Protein AF-A0A1G0NWY4-F1 (afdb_monomer)

Secondary structure (DSSP, 8-state):
--------HHHHHHHHHHHHHHHHHHHHHHHHHTT----HHHHHHHHHHHHHHHTS-----HHHHHHHHHHHHHHHHHHHS---TTTHHHHHHHHHHHHHHHHIIIIIHHHHH-

Sequence (114 aa):
MGDKVKVDFTTIAVLAFLPLLVRTLLYLAALKIRSIRITLLNCIVVAGAPYLVGFVPL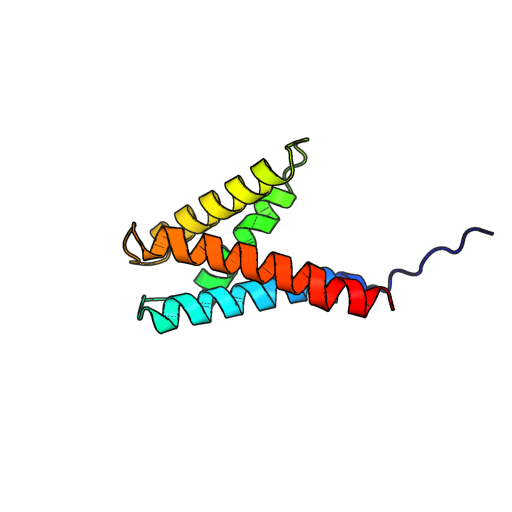PLPMVVKFAAGIFLAMFLLTRYTEAELFPDVVVIPIIVEFASALFLELILIPLLTT

Structure (mmCIF, N/CA/C/O backbone):
data_AF-A0A1G0NWY4-F1
#
_entry.id   AF-A0A1G0NWY4-F1
#
loop_
_atom_site.group_PDB
_atom_site.id
_atom_site.type_symbol
_atom_site.label_atom_id
_atom_site.label_alt_id
_atom_site.label_comp_id
_atom_site.label_asym_id
_atom_site.label_entity_id
_atom_site.label_seq_id
_atom_site.pdbx_PDB_ins_code
_atom_site.Cartn_x
_atom_site.Cartn_y
_atom_site.Cartn_z
_atom_site.occupancy
_atom_site.B_iso_or_equiv
_atom_site.auth_seq_id
_atom_site.auth_comp_id
_atom_site.auth_asym_id
_atom_site.auth_atom_id
_atom_site.pdbx_PDB_model_num
ATOM 1 N N . MET A 1 1 ? 24.503 -10.945 -31.894 1.00 41.34 1 MET A N 1
ATOM 2 C CA . MET A 1 1 ? 24.246 -11.914 -30.809 1.00 41.34 1 MET A CA 1
ATOM 3 C C . MET A 1 1 ? 23.396 -11.205 -29.778 1.00 41.34 1 MET A C 1
ATOM 5 O O . MET A 1 1 ? 23.915 -10.383 -29.043 1.00 41.34 1 MET A O 1
ATOM 9 N N . GLY A 1 2 ? 22.077 -11.387 -29.853 1.00 44.41 2 GLY A N 1
ATOM 10 C CA . GLY A 1 2 ? 21.155 -10.816 -28.878 1.00 44.41 2 GLY A CA 1
ATOM 11 C C . GLY A 1 2 ? 21.053 -11.778 -27.711 1.00 44.41 2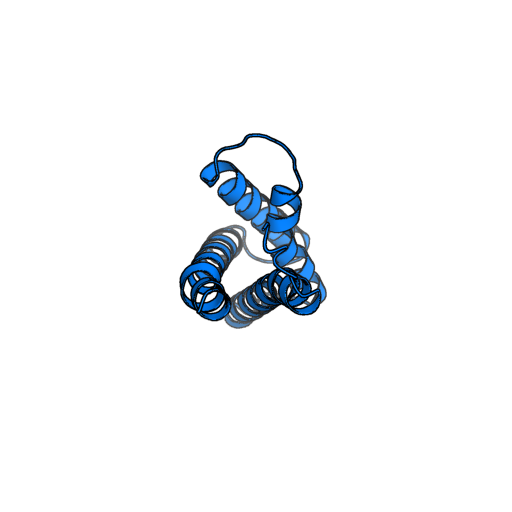 GLY A C 1
ATOM 12 O O . GLY A 1 2 ? 20.430 -12.831 -27.863 1.00 44.41 2 GLY A O 1
ATOM 13 N N . ASP A 1 3 ? 21.689 -11.438 -26.593 1.00 41.19 3 ASP A N 1
ATOM 14 C CA . ASP A 1 3 ? 21.417 -12.089 -25.319 1.00 41.19 3 ASP A CA 1
ATOM 15 C C . ASP A 1 3 ? 19.937 -11.877 -25.013 1.00 41.19 3 ASP A C 1
ATOM 17 O O . ASP A 1 3 ? 19.489 -10.802 -24.611 1.00 41.19 3 ASP A O 1
ATOM 21 N N . LYS A 1 4 ? 19.137 -12.910 -25.281 1.00 47.03 4 LYS A N 1
ATOM 22 C CA . LYS A 1 4 ? 17.798 -13.010 -24.726 1.00 47.03 4 LYS A CA 1
ATOM 23 C C . LYS A 1 4 ? 18.015 -13.183 -23.235 1.00 47.03 4 LYS A C 1
ATOM 25 O O . LYS A 1 4 ? 18.284 -14.297 -22.795 1.00 47.03 4 LYS A O 1
ATOM 30 N N . VAL A 1 5 ? 17.938 -12.078 -22.494 1.00 53.56 5 VAL A N 1
ATOM 31 C CA . VAL A 1 5 ? 17.793 -12.082 -21.039 1.00 53.56 5 VAL A CA 1
ATOM 32 C C . VAL A 1 5 ? 16.722 -13.124 -20.734 1.00 53.56 5 VAL A C 1
ATOM 34 O O . VAL A 1 5 ? 15.543 -12.922 -21.033 1.00 53.56 5 VAL A O 1
ATOM 37 N N . LYS A 1 6 ? 17.141 -14.295 -20.244 1.00 50.47 6 LYS A N 1
ATOM 38 C CA . LYS A 1 6 ? 16.230 -15.274 -19.665 1.00 50.47 6 LYS A CA 1
ATOM 39 C C . LYS A 1 6 ? 15.746 -14.609 -18.393 1.00 50.47 6 LYS A C 1
ATOM 41 O O . LYS A 1 6 ? 16.392 -14.700 -17.359 1.00 50.47 6 LYS A O 1
ATOM 46 N N . VAL A 1 7 ? 14.673 -13.834 -18.505 1.00 54.41 7 VAL A N 1
ATOM 47 C CA . VAL A 1 7 ? 13.975 -13.337 -17.331 1.00 54.41 7 VAL A CA 1
ATOM 48 C C . VAL A 1 7 ? 13.373 -14.583 -16.703 1.00 54.41 7 VAL A C 1
ATOM 50 O O . VAL A 1 7 ? 12.355 -15.092 -17.175 1.00 54.41 7 VAL A O 1
ATOM 53 N N . ASP A 1 8 ? 14.084 -15.148 -15.731 1.00 65.69 8 ASP A N 1
ATOM 54 C CA . ASP A 1 8 ? 13.621 -16.324 -15.021 1.00 65.69 8 ASP A CA 1
ATOM 55 C C . ASP A 1 8 ? 12.238 -16.018 -14.446 1.00 65.69 8 ASP A C 1
ATOM 57 O O . ASP A 1 8 ? 11.985 -14.959 -13.864 1.00 65.69 8 ASP A O 1
ATOM 61 N N . PHE A 1 9 ? 11.307 -16.943 -14.658 1.00 62.03 9 PHE A N 1
ATOM 62 C CA . PHE A 1 9 ? 9.913 -16.789 -14.242 1.00 62.03 9 PHE A CA 1
ATOM 63 C C . PHE A 1 9 ? 9.802 -16.526 -12.729 1.00 62.03 9 PHE A C 1
ATOM 65 O O . PHE A 1 9 ? 8.905 -15.822 -12.266 1.00 62.03 9 PHE A O 1
ATOM 72 N N . THR A 1 10 ? 10.767 -17.039 -11.963 1.00 66.88 10 THR A N 1
ATOM 73 C CA . THR A 1 10 ? 10.954 -16.777 -10.534 1.00 66.88 10 THR A CA 1
ATOM 74 C C . THR A 1 10 ? 11.225 -15.303 -10.245 1.00 66.88 10 THR A C 1
ATOM 76 O O . THR A 1 10 ? 10.611 -14.753 -9.338 1.00 66.88 10 THR A O 1
ATOM 79 N N . THR A 1 11 ? 12.058 -14.627 -11.033 1.00 67.38 11 THR A N 1
ATOM 80 C CA . THR A 1 11 ? 12.373 -13.201 -10.869 1.00 67.38 11 THR A CA 1
ATOM 81 C C . THR A 1 11 ? 11.145 -12.325 -11.110 1.00 67.38 11 THR A C 1
ATOM 83 O O . THR A 1 11 ? 10.895 -11.394 -10.349 1.00 67.38 11 THR A O 1
ATOM 86 N N . ILE A 1 12 ? 10.322 -12.660 -12.109 1.00 67.12 12 ILE A N 1
ATOM 87 C CA . ILE A 1 12 ? 9.055 -11.958 -12.388 1.00 67.12 12 ILE A CA 1
ATOM 88 C C . ILE A 1 12 ? 8.061 -12.164 -11.243 1.00 67.12 12 ILE A C 1
ATOM 90 O O . ILE A 1 12 ? 7.433 -11.211 -10.784 1.00 67.12 12 ILE A O 1
ATOM 94 N N . ALA A 1 13 ? 7.935 -13.401 -10.756 1.00 66.81 13 ALA A N 1
ATOM 95 C CA . ALA A 1 13 ? 7.064 -13.711 -9.631 1.00 66.81 13 ALA A CA 1
ATOM 96 C C . ALA A 1 13 ? 7.503 -12.961 -8.363 1.00 66.81 13 ALA A C 1
ATOM 98 O O . ALA A 1 13 ? 6.668 -12.363 -7.692 1.00 66.81 13 ALA A O 1
ATOM 99 N N . VAL A 1 14 ? 8.803 -12.912 -8.066 1.00 71.00 14 VAL A N 1
ATOM 100 C CA . VAL A 1 14 ? 9.340 -12.153 -6.926 1.00 71.00 14 VAL A CA 1
ATOM 101 C C . VAL A 1 14 ? 9.074 -10.656 -7.095 1.00 71.00 14 VAL A C 1
ATOM 103 O O . VAL A 1 14 ? 8.555 -10.029 -6.175 1.00 71.00 14 VAL A O 1
ATOM 106 N N . LEU A 1 15 ? 9.332 -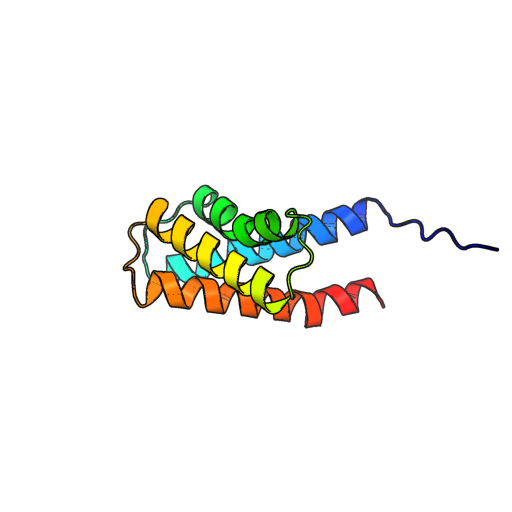10.097 -8.278 1.00 68.06 15 LEU A N 1
ATOM 107 C CA . LEU A 1 15 ? 9.082 -8.687 -8.588 1.00 68.06 15 LEU A CA 1
ATOM 108 C C . LEU A 1 15 ? 7.604 -8.287 -8.511 1.00 68.06 15 LEU A C 1
ATOM 110 O O . LEU A 1 15 ? 7.313 -7.125 -8.249 1.00 68.06 15 LEU A O 1
ATOM 114 N N . ALA A 1 16 ? 6.672 -9.218 -8.719 1.00 69.38 16 ALA A N 1
ATOM 115 C CA . ALA A 1 16 ? 5.238 -8.949 -8.622 1.00 69.38 16 ALA A CA 1
ATOM 116 C C . ALA A 1 16 ? 4.675 -9.200 -7.210 1.00 69.38 16 ALA A C 1
ATOM 118 O O . ALA A 1 16 ? 3.905 -8.392 -6.690 1.00 69.38 16 ALA A O 1
ATOM 119 N N . PHE A 1 17 ? 5.052 -10.311 -6.569 1.00 76.81 17 PHE A N 1
ATOM 120 C CA . PHE A 1 17 ? 4.481 -10.730 -5.284 1.00 76.81 17 PHE A CA 1
ATOM 121 C C . PHE A 1 17 ? 5.120 -10.039 -4.084 1.00 76.81 17 PHE A C 1
ATOM 123 O O . PHE A 1 17 ? 4.421 -9.708 -3.125 1.00 76.81 17 PHE A O 1
ATOM 130 N N . LEU A 1 18 ? 6.433 -9.815 -4.113 1.00 80.56 18 LEU A N 1
ATOM 131 C CA . LEU A 1 18 ? 7.159 -9.243 -2.983 1.00 80.56 18 LEU A CA 1
ATOM 132 C C . LEU A 1 18 ? 6.711 -7.809 -2.653 1.00 80.56 18 LEU A C 1
ATOM 134 O O . LEU A 1 18 ? 6.392 -7.560 -1.489 1.00 80.56 18 LEU A O 1
ATOM 138 N N . PRO A 1 19 ? 6.584 -6.874 -3.616 1.00 81.69 19 PRO A N 1
ATOM 139 C CA . PRO A 1 19 ? 6.057 -5.545 -3.310 1.00 81.69 19 PRO A CA 1
ATOM 140 C C . PRO A 1 19 ? 4.619 -5.557 -2.779 1.00 81.69 19 PRO A C 1
ATOM 142 O O . PRO A 1 19 ? 4.287 -4.776 -1.884 1.00 81.69 19 PRO A O 1
ATOM 145 N N . LEU A 1 20 ? 3.758 -6.450 -3.279 1.00 85.12 20 LEU A N 1
ATOM 146 C CA . LEU A 1 20 ? 2.396 -6.606 -2.760 1.00 85.12 20 LEU A CA 1
ATOM 147 C C . LEU A 1 20 ? 2.404 -7.112 -1.310 1.00 85.12 20 LEU A C 1
ATOM 149 O O . LEU A 1 20 ? 1.668 -6.592 -0.467 1.00 85.12 20 LEU A O 1
ATOM 153 N N . LEU A 1 21 ? 3.261 -8.089 -1.007 1.00 85.75 21 LEU A N 1
ATOM 154 C CA . LEU A 1 21 ? 3.435 -8.627 0.339 1.00 85.75 21 LEU A CA 1
ATOM 155 C C . LEU A 1 21 ? 3.923 -7.545 1.310 1.00 85.75 21 LEU A C 1
ATOM 157 O O . LEU A 1 21 ? 3.317 -7.354 2.364 1.00 85.75 21 LEU A O 1
ATOM 161 N N . VAL A 1 22 ? 4.967 -6.797 0.939 1.00 86.69 22 VAL A N 1
ATOM 162 C CA . VAL A 1 22 ? 5.523 -5.706 1.758 1.00 86.69 22 VAL A CA 1
ATOM 163 C C . VAL A 1 22 ? 4.451 -4.660 2.060 1.00 86.69 22 VAL A C 1
ATOM 165 O O . VAL A 1 22 ? 4.248 -4.310 3.222 1.00 86.69 22 VAL A O 1
ATOM 168 N N . ARG A 1 23 ? 3.697 -4.214 1.048 1.00 88.25 23 ARG A N 1
ATOM 169 C CA . ARG A 1 23 ? 2.584 -3.270 1.246 1.00 88.25 23 ARG A CA 1
ATOM 170 C C . ARG A 1 23 ? 1.509 -3.812 2.174 1.00 88.25 23 ARG A C 1
ATOM 172 O O . ARG A 1 23 ? 1.073 -3.105 3.077 1.00 88.25 23 ARG A O 1
ATOM 179 N N . THR A 1 24 ? 1.108 -5.065 1.982 1.00 89.25 24 THR A N 1
ATOM 180 C CA . THR A 1 24 ? 0.095 -5.718 2.823 1.00 89.25 24 THR A CA 1
ATOM 181 C C . THR A 1 24 ? 0.524 -5.723 4.291 1.00 89.25 24 THR A C 1
ATOM 183 O O . THR A 1 24 ? -0.274 -5.392 5.169 1.00 89.25 24 THR A O 1
ATOM 186 N N . LEU A 1 25 ? 1.792 -6.047 4.560 1.00 89.75 25 LEU A N 1
ATOM 187 C CA . LEU A 1 25 ? 2.358 -6.042 5.909 1.00 89.75 25 LEU A CA 1
ATOM 188 C C . LEU A 1 25 ? 2.438 -4.630 6.501 1.00 89.75 25 LEU A C 1
ATOM 190 O O . LEU A 1 25 ? 2.109 -4.453 7.672 1.00 89.75 25 LEU A O 1
ATOM 194 N N . LEU A 1 26 ? 2.815 -3.627 5.704 1.00 89.81 26 LEU A N 1
ATOM 195 C CA . LEU A 1 26 ? 2.856 -2.228 6.138 1.00 89.81 26 LEU A CA 1
ATOM 196 C C . LEU A 1 26 ? 1.460 -1.699 6.500 1.00 89.81 26 LEU A C 1
ATOM 198 O O . LEU A 1 26 ? 1.306 -1.096 7.562 1.00 89.81 26 LEU A O 1
ATOM 202 N N . TYR A 1 27 ? 0.433 -1.978 5.688 1.00 89.25 27 TYR A N 1
ATOM 203 C CA . TYR A 1 27 ? -0.955 -1.629 6.019 1.00 89.25 27 TYR A CA 1
ATOM 204 C C . TYR A 1 27 ? -1.431 -2.345 7.283 1.00 89.25 27 TYR A C 1
ATOM 206 O O . TYR A 1 27 ? -2.012 -1.715 8.167 1.00 89.25 27 TYR A O 1
ATOM 214 N N . LEU A 1 28 ? -1.145 -3.645 7.406 1.00 89.06 28 LEU A N 1
ATOM 215 C CA . LEU A 1 28 ? -1.499 -4.419 8.595 1.00 89.06 28 LEU A CA 1
ATOM 216 C C . LEU A 1 28 ? -0.855 -3.826 9.855 1.00 89.06 28 LEU A C 1
ATOM 218 O O . LEU A 1 28 ? -1.536 -3.650 10.863 1.00 89.06 28 LEU A O 1
ATOM 222 N N . ALA A 1 29 ? 0.436 -3.497 9.797 1.00 88.38 29 ALA A N 1
ATOM 223 C CA . ALA A 1 29 ? 1.163 -2.901 10.910 1.00 88.38 29 ALA A CA 1
ATOM 224 C C . ALA A 1 29 ? 0.602 -1.519 11.272 1.00 88.38 29 ALA A C 1
ATOM 226 O O . ALA A 1 29 ? 0.272 -1.287 12.435 1.00 88.38 29 ALA A O 1
ATOM 227 N N . ALA A 1 30 ? 0.426 -0.631 10.290 1.00 87.25 30 ALA A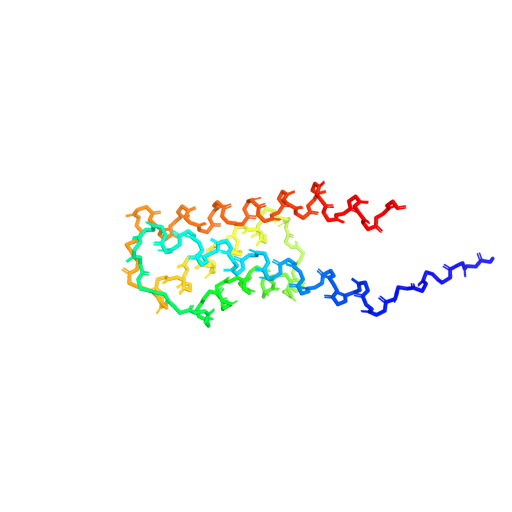 N 1
ATOM 228 C CA . ALA A 1 30 ? -0.066 0.728 10.511 1.00 87.25 30 ALA A CA 1
ATOM 229 C C . ALA A 1 30 ? -1.473 0.746 11.133 1.00 87.25 30 ALA A C 1
ATOM 231 O O . ALA A 1 30 ? -1.706 1.435 12.127 1.00 87.25 30 ALA A O 1
ATOM 232 N N . LEU A 1 31 ? -2.396 -0.063 10.607 1.00 87.06 31 LEU A N 1
ATOM 233 C CA . LEU A 1 31 ? -3.775 -0.136 11.101 1.00 87.06 31 LEU A CA 1
ATOM 234 C C . LEU A 1 31 ? -3.859 -0.802 12.479 1.00 87.06 31 LEU A C 1
ATOM 236 O O . LEU A 1 31 ? -4.644 -0.373 13.326 1.00 87.06 31 LEU A O 1
ATOM 240 N N . LYS A 1 32 ? -3.017 -1.811 12.738 1.00 86.00 32 LYS A N 1
ATOM 241 C CA . LYS A 1 32 ? -2.961 -2.491 14.038 1.00 86.00 32 LYS A CA 1
ATOM 242 C C . LYS A 1 32 ? -2.372 -1.599 15.133 1.00 86.00 32 LYS A C 1
ATOM 244 O O . LYS A 1 32 ? -2.881 -1.622 16.248 1.00 86.00 32 LYS A O 1
ATOM 249 N N . ILE A 1 33 ? -1.364 -0.776 14.822 1.00 87.00 33 ILE A N 1
ATOM 250 C CA . ILE A 1 33 ? -0.811 0.229 15.753 1.00 87.00 33 ILE A CA 1
ATOM 251 C C . ILE A 1 33 ? -1.888 1.241 16.166 1.00 87.00 33 ILE A C 1
ATOM 253 O O . ILE A 1 33 ? -1.938 1.664 17.319 1.00 87.00 33 ILE A O 1
ATOM 257 N N . ARG A 1 34 ? -2.783 1.597 15.242 1.00 82.19 34 ARG A N 1
ATOM 258 C CA . ARG A 1 34 ? -3.894 2.528 15.482 1.00 82.19 34 ARG A CA 1
ATOM 259 C C . ARG A 1 34 ? -5.149 1.858 16.060 1.00 82.19 34 ARG A C 1
ATOM 261 O O . ARG A 1 34 ? -6.158 2.525 16.236 1.00 82.19 34 ARG A O 1
ATOM 268 N N . SER A 1 35 ? -5.089 0.565 16.398 1.00 83.19 35 SER A N 1
ATOM 269 C CA . SER A 1 35 ? -6.218 -0.229 16.922 1.00 83.19 35 SER A CA 1
ATOM 270 C C . SER A 1 35 ? -7.477 -0.220 16.035 1.00 83.19 35 SER A C 1
ATOM 272 O O . SER A 1 35 ? -8.590 -0.412 16.525 1.00 83.19 35 SER A O 1
ATOM 274 N N . ILE A 1 36 ? -7.318 -0.029 14.723 1.00 81.50 36 ILE A N 1
ATOM 275 C CA . ILE A 1 36 ? -8.427 -0.027 13.760 1.00 81.50 36 ILE A CA 1
ATOM 276 C C . ILE A 1 36 ? -8.841 -1.474 13.473 1.00 81.50 36 ILE A C 1
ATOM 278 O O . ILE A 1 36 ? -7.989 -2.349 13.316 1.00 81.50 36 ILE A O 1
ATOM 282 N N . ARG A 1 37 ? -10.149 -1.751 13.377 1.00 77.75 37 ARG A N 1
ATOM 283 C CA . ARG A 1 37 ? -10.647 -3.078 12.979 1.00 77.75 37 ARG A CA 1
ATOM 284 C C . ARG A 1 37 ? -10.236 -3.386 11.540 1.00 77.75 37 ARG A C 1
ATOM 286 O O . ARG A 1 37 ? -10.665 -2.717 10.604 1.00 77.75 37 ARG A O 1
ATOM 293 N N . ILE A 1 38 ? -9.420 -4.423 11.376 1.00 79.25 38 ILE A N 1
ATOM 294 C CA . ILE A 1 38 ? -8.824 -4.806 10.096 1.00 79.25 38 ILE A CA 1
ATOM 295 C C . ILE A 1 38 ? -8.721 -6.330 9.971 1.00 79.25 38 ILE A C 1
ATOM 297 O O . ILE A 1 38 ? -8.433 -7.032 10.939 1.00 79.25 38 ILE A O 1
ATOM 301 N N . THR A 1 39 ? -8.936 -6.840 8.758 1.00 87.25 39 THR A N 1
ATOM 302 C CA . THR A 1 39 ? -8.666 -8.233 8.379 1.00 87.25 39 THR A CA 1
ATOM 303 C C . THR A 1 39 ? -7.520 -8.289 7.370 1.00 87.25 39 THR A C 1
ATOM 305 O O . THR A 1 39 ? -7.276 -7.331 6.635 1.00 87.25 39 THR A O 1
ATOM 308 N N . LEU A 1 40 ? -6.825 -9.430 7.294 1.00 83.44 40 LEU A N 1
ATOM 309 C CA . LEU A 1 40 ? -5.753 -9.634 6.311 1.00 83.44 40 LEU A CA 1
ATOM 310 C C . LEU A 1 40 ? -6.256 -9.421 4.873 1.00 83.44 40 LEU A C 1
ATOM 312 O O . LEU A 1 40 ? -5.566 -8.815 4.059 1.00 83.44 40 LEU A O 1
ATOM 316 N N . LEU A 1 41 ? -7.481 -9.873 4.586 1.00 86.88 41 LEU A N 1
ATOM 317 C CA . LEU A 1 41 ? -8.113 -9.722 3.278 1.00 86.88 41 LEU A CA 1
ATOM 318 C C . LEU A 1 41 ? -8.276 -8.244 2.898 1.00 86.88 41 LEU A C 1
ATOM 320 O O . LEU A 1 41 ? -7.920 -7.858 1.788 1.00 86.88 41 LEU A O 1
ATOM 324 N N . ASN A 1 42 ? -8.742 -7.410 3.829 1.00 86.06 42 ASN A N 1
ATOM 325 C CA . ASN A 1 42 ? -8.903 -5.976 3.592 1.00 86.06 42 ASN A CA 1
ATOM 326 C C . ASN A 1 42 ? -7.546 -5.308 3.315 1.00 86.06 42 ASN A C 1
ATOM 328 O O . ASN A 1 42 ? -7.449 -4.501 2.394 1.00 86.06 42 ASN A O 1
ATOM 332 N N . CYS A 1 43 ? -6.481 -5.686 4.036 1.00 87.00 43 CYS A N 1
ATOM 333 C CA . CYS A 1 43 ? -5.130 -5.182 3.756 1.00 87.00 43 CYS A CA 1
ATOM 334 C C . CYS A 1 43 ? -4.658 -5.546 2.346 1.00 87.00 43 CYS A C 1
ATOM 336 O O . CYS A 1 43 ? -4.074 -4.699 1.677 1.00 87.00 43 CYS A O 1
ATOM 338 N N . ILE A 1 44 ? -4.910 -6.777 1.889 1.00 88.75 44 ILE A N 1
ATOM 339 C CA . ILE A 1 44 ? -4.534 -7.223 0.537 1.00 88.75 44 ILE A CA 1
ATOM 340 C C . ILE A 1 44 ? -5.274 -6.396 -0.520 1.00 88.75 44 ILE A C 1
ATOM 342 O O . ILE A 1 44 ? -4.662 -5.938 -1.484 1.00 88.75 44 ILE A O 1
ATOM 346 N N . VAL A 1 45 ? -6.576 -6.167 -0.327 1.00 88.88 45 VAL A N 1
ATOM 347 C CA . VAL A 1 45 ? -7.396 -5.359 -1.244 1.00 88.88 45 VAL A CA 1
ATOM 348 C C . VAL A 1 45 ? -6.875 -3.922 -1.323 1.00 88.88 45 VAL A C 1
ATOM 350 O O . VAL A 1 45 ? -6.689 -3.400 -2.421 1.00 88.88 45 VAL A O 1
ATOM 353 N N . VAL A 1 46 ? -6.581 -3.299 -0.179 1.00 89.06 46 VAL A N 1
ATOM 354 C CA . VAL A 1 46 ? -6.035 -1.933 -0.125 1.00 89.06 46 VAL A CA 1
ATOM 355 C C . VAL A 1 46 ? -4.632 -1.875 -0.748 1.00 89.06 46 VAL A C 1
ATOM 357 O O . VAL A 1 46 ? -4.368 -1.005 -1.574 1.00 89.06 46 VAL A O 1
ATOM 360 N N . ALA A 1 47 ? -3.754 -2.834 -0.441 1.00 88.00 47 ALA A N 1
ATOM 361 C CA . ALA A 1 47 ? -2.405 -2.925 -1.010 1.00 88.00 47 ALA A CA 1
ATOM 362 C C . ALA A 1 47 ? -2.397 -3.158 -2.533 1.00 88.00 47 ALA A C 1
ATOM 364 O O . ALA A 1 47 ? -1.428 -2.809 -3.212 1.00 88.00 47 ALA A O 1
ATOM 365 N N . GLY A 1 48 ? -3.471 -3.740 -3.074 1.00 85.50 48 GLY A N 1
ATOM 366 C CA . GLY A 1 48 ? -3.682 -3.944 -4.506 1.00 85.50 48 GLY A CA 1
ATOM 367 C C . GLY A 1 48 ? -4.067 -2.675 -5.278 1.00 85.50 48 GLY A C 1
ATOM 368 O O . GLY A 1 48 ? -3.904 -2.638 -6.499 1.00 85.50 48 GLY A O 1
ATOM 369 N N . ALA A 1 49 ? -4.533 -1.622 -4.600 1.00 86.62 49 ALA A N 1
ATOM 370 C CA . ALA A 1 49 ? -5.041 -0.403 -5.235 1.00 86.62 49 ALA A CA 1
ATOM 371 C C . ALA A 1 49 ? -4.072 0.239 -6.252 1.00 86.62 49 ALA A C 1
ATOM 373 O O . ALA A 1 49 ? -4.490 0.522 -7.377 1.00 86.62 49 ALA A O 1
ATOM 374 N N . PRO A 1 50 ? -2.772 0.414 -5.951 1.00 81.56 50 PRO A N 1
ATOM 375 C CA . PRO A 1 50 ? -1.850 1.061 -6.883 1.00 81.56 50 PRO A CA 1
ATOM 376 C C . PRO A 1 50 ? -1.553 0.194 -8.113 1.00 81.56 50 PRO A C 1
ATOM 378 O O . PRO A 1 50 ? -1.295 0.724 -9.191 1.00 81.56 50 PRO A O 1
ATOM 381 N N . TYR A 1 51 ? -1.627 -1.135 -7.981 1.00 81.62 51 TYR A N 1
ATOM 382 C CA . TYR A 1 51 ? -1.470 -2.046 -9.116 1.00 81.62 51 TYR A CA 1
ATOM 383 C C . TYR A 1 51 ? -2.638 -1.923 -10.083 1.00 81.62 51 TYR A C 1
ATOM 385 O O . TYR A 1 51 ? -2.416 -1.845 -11.288 1.00 81.62 51 TYR A O 1
ATOM 393 N N . LEU A 1 52 ? -3.868 -1.830 -9.565 1.00 82.44 52 LEU A N 1
ATOM 394 C CA . LEU A 1 52 ? -5.060 -1.596 -10.384 1.00 82.44 52 LEU A CA 1
ATOM 395 C C . LEU A 1 52 ? -4.934 -0.302 -11.194 1.00 82.44 52 LEU A C 1
ATOM 397 O O . LEU A 1 52 ? -5.236 -0.294 -12.384 1.00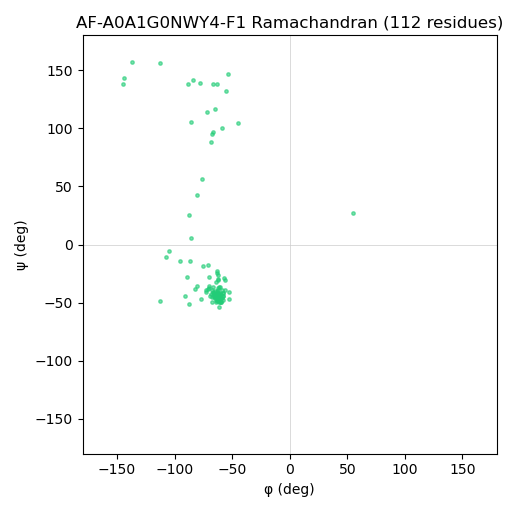 82.44 52 LEU A O 1
ATOM 401 N N . VAL A 1 53 ? -4.417 0.766 -10.581 1.00 83.06 53 VAL A N 1
ATOM 402 C CA . VAL A 1 53 ? -4.138 2.031 -11.280 1.00 83.06 53 VAL A CA 1
ATOM 403 C C . VAL A 1 53 ? -3.009 1.873 -12.306 1.00 83.06 53 VAL A C 1
ATOM 405 O O . VAL A 1 53 ? -3.073 2.451 -13.391 1.00 83.06 53 VAL A O 1
ATOM 408 N N . GLY A 1 54 ? -1.994 1.061 -12.004 1.00 73.94 54 GLY A N 1
ATOM 409 C CA . GLY A 1 54 ? -0.896 0.738 -12.916 1.00 73.94 54 GLY A CA 1
ATOM 410 C C . GLY A 1 54 ? -1.330 -0.021 -14.175 1.00 73.94 54 GLY A C 1
ATOM 411 O O . GLY A 1 54 ? -0.756 0.210 -15.239 1.00 73.94 54 GLY A O 1
ATOM 412 N N . PHE A 1 55 ? -2.366 -0.864 -14.083 1.00 77.81 55 PHE A N 1
ATOM 413 C CA . PHE A 1 55 ? -2.928 -1.591 -15.229 1.00 77.81 55 PHE A CA 1
ATOM 414 C C . PHE A 1 55 ? -3.686 -0.701 -16.209 1.00 77.81 55 PHE A C 1
ATOM 416 O O . PHE A 1 55 ? -3.907 -1.110 -17.347 1.00 77.81 55 PHE A O 1
ATOM 423 N N . VAL A 1 56 ? -4.081 0.506 -15.798 1.00 77.62 56 VAL A N 1
ATOM 424 C CA . VAL A 1 56 ? -4.770 1.442 -16.681 1.00 77.62 56 VAL A CA 1
ATOM 425 C C . VAL A 1 56 ? -3.760 1.983 -17.706 1.00 77.62 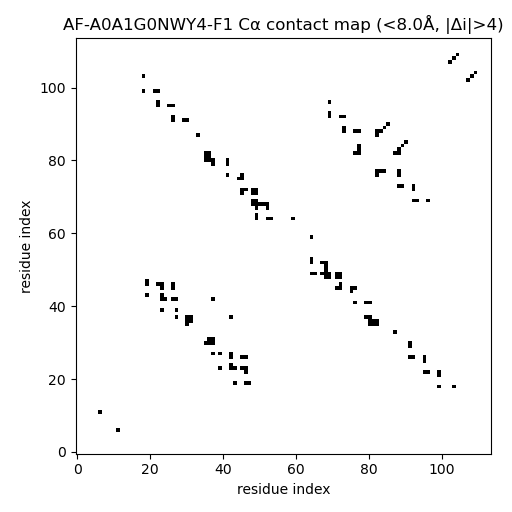56 VAL A C 1
ATOM 427 O O . VAL A 1 56 ? -2.834 2.718 -17.330 1.00 77.62 56 VAL A O 1
ATOM 430 N N . PRO A 1 57 ? -3.920 1.674 -19.010 1.00 73.50 57 PRO A N 1
ATOM 431 C CA . PRO A 1 57 ? -2.964 2.037 -20.055 1.00 73.50 57 PRO A CA 1
ATOM 432 C C . PRO A 1 57 ? -3.143 3.498 -20.495 1.00 73.50 57 PRO A C 1
ATOM 434 O O . PRO A 1 57 ? -3.127 3.818 -21.680 1.00 73.50 57 PRO A O 1
ATOM 437 N N . LEU A 1 58 ? -3.348 4.405 -19.540 1.00 77.94 58 LEU A N 1
ATOM 438 C CA . LEU A 1 58 ? -3.386 5.835 -19.804 1.00 77.94 58 LEU A CA 1
ATOM 439 C C . LEU A 1 58 ? -1.961 6.407 -19.706 1.00 77.94 58 LEU A C 1
ATOM 441 O O . LEU A 1 58 ? -1.227 6.057 -18.766 1.00 77.94 58 LEU A O 1
ATOM 445 N N . PRO A 1 59 ? -1.566 7.310 -20.625 1.00 77.94 59 PRO A N 1
ATOM 446 C CA . PRO A 1 59 ? -0.286 8.017 -20.590 1.00 77.94 59 PRO A CA 1
ATOM 447 C C . PRO A 1 59 ? -0.321 9.129 -19.530 1.00 77.94 59 PRO A C 1
ATOM 449 O O . PRO A 1 59 ? -0.149 10.310 -19.817 1.00 77.94 59 PRO A O 1
ATOM 452 N N . LEU A 1 60 ? -0.613 8.753 -18.286 1.00 81.12 60 LEU A N 1
ATOM 453 C CA . LEU A 1 60 ? -0.630 9.666 -17.152 1.00 81.12 60 LEU A CA 1
ATOM 454 C C . LEU A 1 60 ? 0.788 9.829 -16.590 1.00 81.12 60 LEU A C 1
ATOM 456 O O . LEU A 1 60 ? 1.506 8.827 -16.483 1.00 81.12 60 LEU A O 1
ATOM 460 N N . PRO A 1 61 ? 1.172 11.048 -16.164 1.00 84.62 61 PRO A N 1
ATOM 461 C CA . PRO A 1 61 ? 2.401 11.264 -15.415 1.00 84.62 61 PRO A CA 1
ATOM 462 C C . PRO A 1 61 ? 2.463 10.360 -14.179 1.00 84.62 61 PRO A C 1
ATOM 464 O O . PRO A 1 61 ? 1.441 10.097 -13.539 1.00 84.62 61 PRO A O 1
ATOM 467 N N . MET A 1 62 ? 3.669 9.934 -13.801 1.00 79.12 62 MET A N 1
ATOM 468 C CA . MET A 1 62 ? 3.898 9.047 -12.652 1.00 79.12 62 MET A CA 1
ATOM 469 C C . MET A 1 62 ? 3.261 9.583 -11.362 1.00 79.12 62 MET A C 1
ATOM 471 O O . MET A 1 62 ? 2.611 8.835 -10.638 1.00 79.12 62 MET A O 1
ATOM 475 N N . VAL A 1 63 ? 3.353 10.898 -11.137 1.00 80.94 63 VAL A N 1
ATOM 476 C CA . VAL A 1 63 ? 2.747 11.594 -9.989 1.00 80.94 63 VAL A CA 1
ATOM 477 C C . VAL A 1 63 ? 1.227 11.416 -9.950 1.00 80.94 63 VAL A C 1
ATOM 479 O O . VAL A 1 63 ? 0.656 11.203 -8.886 1.00 80.94 63 VAL A O 1
ATOM 482 N N . VAL A 1 64 ? 0.564 11.447 -11.108 1.00 85.69 64 VAL A N 1
ATOM 483 C CA . VAL A 1 64 ? -0.895 11.291 -11.200 1.00 85.69 64 VAL A CA 1
ATOM 484 C C . VAL A 1 64 ? -1.300 9.845 -10.928 1.00 85.69 64 VAL A C 1
ATOM 486 O O . VAL A 1 64 ? -2.266 9.615 -10.206 1.00 85.69 64 VAL A O 1
ATOM 489 N N . LYS A 1 65 ? -0.546 8.865 -11.445 1.00 81.94 65 LYS A N 1
ATOM 490 C CA . LYS A 1 65 ? -0.786 7.443 -11.139 1.00 81.94 65 LYS A CA 1
ATOM 491 C C . LYS A 1 65 ? -0.583 7.149 -9.652 1.00 81.94 65 LYS A C 1
ATOM 493 O O . LYS A 1 65 ? -1.392 6.449 -9.052 1.00 81.94 65 LYS A O 1
ATOM 498 N N . PHE A 1 66 ? 0.453 7.730 -9.051 1.00 83.12 66 PHE A N 1
ATOM 499 C CA . PHE A 1 66 ? 0.723 7.606 -7.622 1.00 83.12 66 PHE A CA 1
ATOM 500 C C . PHE A 1 66 ? -0.399 8.224 -6.777 1.00 83.12 66 PHE A C 1
ATOM 502 O O . PHE A 1 66 ? -0.949 7.560 -5.899 1.00 83.12 66 PHE A O 1
ATOM 509 N N . ALA A 1 67 ? -0.818 9.453 -7.099 1.00 87.38 67 ALA A N 1
ATOM 510 C CA . ALA A 1 67 ? -1.927 10.121 -6.422 1.00 87.38 67 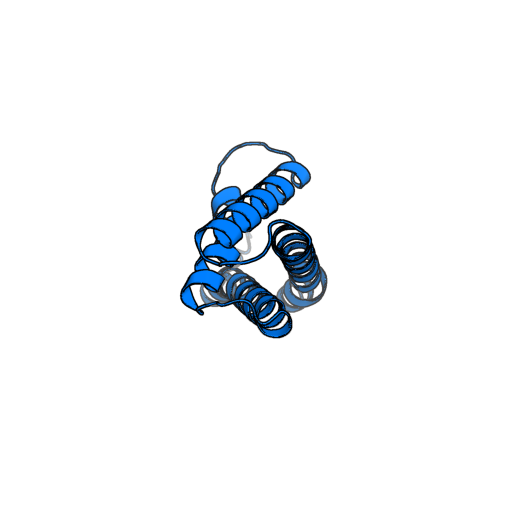ALA A CA 1
ATOM 511 C C . ALA A 1 67 ? -3.242 9.337 -6.559 1.00 87.38 67 ALA A C 1
ATOM 513 O O . ALA A 1 67 ? -3.942 9.136 -5.570 1.00 87.38 67 ALA A O 1
ATOM 514 N N . ALA A 1 68 ? -3.563 8.838 -7.755 1.00 88.56 68 ALA A N 1
ATOM 515 C CA . ALA A 1 68 ? -4.745 8.009 -7.980 1.00 88.56 68 ALA A CA 1
ATOM 516 C C . ALA A 1 68 ? -4.699 6.693 -7.181 1.00 88.56 68 ALA A C 1
ATOM 518 O O . ALA A 1 68 ? -5.725 6.270 -6.650 1.00 88.56 68 ALA A O 1
ATOM 519 N N . GLY A 1 69 ? -3.519 6.078 -7.040 1.00 87.44 69 GLY A N 1
ATOM 520 C CA . GLY A 1 69 ? -3.311 4.910 -6.180 1.00 87.44 69 GLY A CA 1
ATOM 521 C C . GLY A 1 69 ? -3.610 5.206 -4.710 1.00 87.44 69 GLY A C 1
ATOM 522 O O . GLY A 1 69 ? -4.362 4.462 -4.081 1.00 87.44 69 GLY A O 1
ATOM 523 N N . ILE A 1 70 ? -3.103 6.330 -4.191 1.00 89.31 70 ILE A N 1
ATOM 524 C CA . ILE A 1 70 ? -3.386 6.794 -2.823 1.00 89.31 70 ILE A CA 1
ATOM 525 C C . ILE A 1 70 ? -4.883 7.048 -2.637 1.00 89.31 70 ILE A C 1
ATOM 527 O O . ILE A 1 70 ? -5.472 6.530 -1.693 1.00 89.31 70 ILE A O 1
ATOM 531 N N . PHE A 1 71 ? -5.523 7.789 -3.545 1.00 90.06 71 PHE A N 1
ATOM 532 C CA . PHE A 1 71 ? -6.961 8.068 -3.468 1.00 90.06 71 PHE A CA 1
ATOM 533 C C . PHE A 1 71 ? -7.801 6.790 -3.455 1.00 90.06 71 PHE A C 1
ATOM 535 O O . PHE A 1 71 ? -8.748 6.674 -2.674 1.00 90.06 71 PHE A O 1
ATOM 542 N N . LEU A 1 72 ? -7.444 5.813 -4.289 1.00 90.50 72 LEU A N 1
ATOM 543 C CA . LEU A 1 72 ? -8.128 4.528 -4.312 1.00 90.50 72 LEU A CA 1
ATOM 544 C C . LEU A 1 72 ? -7.912 3.760 -3.000 1.00 90.50 72 LEU A C 1
ATOM 546 O O . LEU A 1 72 ? -8.871 3.224 -2.452 1.00 90.50 72 LEU A O 1
ATOM 550 N N . ALA A 1 73 ? -6.697 3.757 -2.448 1.00 89.00 73 ALA A N 1
ATOM 551 C CA . ALA A 1 73 ? -6.412 3.143 -1.152 1.00 89.00 73 ALA A CA 1
ATOM 552 C C . ALA A 1 73 ? -7.189 3.809 -0.001 1.00 89.00 73 ALA A C 1
ATOM 554 O O . ALA A 1 73 ? -7.760 3.107 0.833 1.00 89.00 73 ALA A O 1
ATOM 555 N N . MET A 1 74 ? -7.290 5.143 0.012 1.00 90.50 74 MET A N 1
ATOM 556 C CA . MET A 1 74 ? -8.111 5.896 0.970 1.00 90.50 74 MET A CA 1
ATOM 557 C C . MET A 1 74 ? -9.593 5.504 0.874 1.00 90.50 74 MET A C 1
ATOM 559 O O . MET A 1 74 ? -10.250 5.235 1.883 1.00 90.50 74 MET A O 1
ATOM 563 N N . PHE A 1 75 ? -10.124 5.429 -0.349 1.00 90.25 75 PHE A N 1
ATOM 564 C CA . PHE A 1 75 ? -11.504 5.011 -0.589 1.00 90.25 75 PHE A CA 1
ATOM 565 C C . PHE A 1 75 ? -11.754 3.573 -0.113 1.00 90.25 75 PHE A C 1
ATOM 567 O O . PHE A 1 75 ? -12.750 3.300 0.553 1.00 90.25 75 PHE A O 1
ATOM 574 N N . LEU A 1 76 ? -10.836 2.648 -0.395 1.00 90.31 76 LEU A N 1
ATOM 575 C CA . LEU A 1 76 ? -10.957 1.260 0.050 1.00 90.31 76 LEU A CA 1
ATOM 576 C C . LEU A 1 76 ? -10.837 1.149 1.576 1.00 90.31 76 LEU A C 1
ATOM 578 O O . LEU A 1 76 ? -11.615 0.421 2.184 1.00 90.31 76 LEU A O 1
ATOM 582 N N . LEU A 1 77 ? -9.948 1.906 2.220 1.00 88.38 77 LEU A N 1
ATOM 583 C CA . LEU A 1 77 ? -9.861 1.947 3.682 1.00 88.38 77 LEU A CA 1
ATOM 584 C C . LEU A 1 77 ? -11.167 2.410 4.318 1.00 88.38 77 LEU A C 1
ATOM 586 O O . LEU A 1 77 ? -11.679 1.716 5.187 1.00 88.38 77 LEU A O 1
ATOM 590 N N . THR A 1 78 ? -11.744 3.520 3.863 1.00 87.38 78 THR A N 1
ATOM 591 C CA . THR A 1 78 ? -13.035 4.000 4.402 1.00 87.38 78 THR A CA 1
ATOM 592 C C . THR A 1 78 ? -14.181 3.022 4.165 1.00 87.38 78 THR A C 1
ATOM 594 O O . THR A 1 78 ? -15.124 2.972 4.948 1.00 87.38 78 THR A O 1
ATOM 597 N N . ARG A 1 79 ? -14.123 2.235 3.084 1.00 87.94 79 ARG A N 1
ATOM 598 C CA . ARG A 1 79 ? -15.144 1.230 2.768 1.00 87.94 79 ARG A CA 1
ATOM 599 C C . ARG A 1 79 ? -14.997 -0.075 3.535 1.00 87.94 79 ARG A C 1
ATOM 601 O O . ARG A 1 79 ? -16.012 -0.692 3.847 1.00 87.94 79 ARG A O 1
ATOM 608 N N . TYR A 1 80 ? -13.771 -0.507 3.799 1.00 85.38 80 TYR A N 1
ATOM 609 C CA . TYR A 1 80 ? -13.479 -1.805 4.409 1.00 85.38 80 TYR A CA 1
ATOM 610 C C . TYR A 1 80 ? -13.063 -1.714 5.882 1.00 85.38 80 TYR A C 1
ATOM 612 O O . TYR A 1 80 ? -12.884 -2.749 6.527 1.00 85.38 80 TYR A O 1
ATOM 620 N N . THR A 1 81 ? -12.894 -0.509 6.425 1.00 79.94 81 THR A N 1
ATOM 621 C CA . THR A 1 81 ? -12.520 -0.272 7.824 1.00 79.94 81 THR A CA 1
ATOM 622 C C . THR A 1 81 ? -13.349 0.865 8.418 1.00 79.94 81 THR A C 1
ATOM 624 O O . THR A 1 81 ? -13.844 1.725 7.698 1.00 79.94 81 THR A O 1
ATOM 627 N N . GLU A 1 82 ? -13.468 0.889 9.743 1.00 76.12 82 GLU A N 1
ATOM 628 C CA . GLU A 1 82 ? -14.121 1.971 10.501 1.00 76.12 82 GLU A CA 1
ATOM 629 C C . GLU A 1 82 ? -13.138 3.111 10.840 1.00 76.12 82 GLU A C 1
ATOM 631 O O . GLU A 1 82 ? -13.291 3.797 11.846 1.00 76.12 82 GLU A O 1
ATOM 636 N N . ALA A 1 83 ? -12.079 3.283 10.043 1.00 74.94 83 ALA A N 1
ATOM 637 C CA . ALA A 1 83 ? -11.064 4.300 10.288 1.00 74.94 83 ALA A CA 1
ATOM 638 C C . ALA A 1 83 ? -11.641 5.716 10.130 1.00 74.94 83 ALA A C 1
ATOM 640 O O . ALA A 1 83 ? -12.374 5.999 9.179 1.00 74.94 83 ALA A O 1
ATOM 641 N N . GLU A 1 84 ? -11.265 6.625 11.033 1.00 75.94 84 GLU A N 1
ATOM 642 C CA . GLU A 1 84 ? -11.637 8.034 10.923 1.00 75.94 84 GLU A CA 1
ATOM 643 C C . GLU A 1 84 ? -11.027 8.658 9.661 1.00 75.94 84 GLU A C 1
ATOM 645 O O . GLU A 1 84 ? -9.862 8.424 9.316 1.00 75.94 84 GLU A O 1
ATOM 650 N N . LEU A 1 85 ? -11.825 9.484 8.972 1.00 70.81 85 LEU A N 1
ATOM 651 C CA . LEU A 1 85 ? -11.455 10.087 7.688 1.00 70.81 85 LEU A CA 1
ATOM 652 C C . LEU A 1 85 ? -10.148 10.894 7.772 1.00 70.81 85 LEU A C 1
ATOM 654 O O . LEU A 1 85 ? -9.403 10.987 6.800 1.00 70.81 85 LEU A O 1
ATOM 658 N N . PHE A 1 86 ? -9.866 11.470 8.938 1.00 75.12 86 PHE A N 1
ATOM 659 C CA . PHE A 1 86 ? -8.617 12.142 9.251 1.00 75.12 86 PHE A CA 1
ATOM 660 C C . PHE A 1 86 ? -8.273 11.897 10.726 1.00 75.12 86 PHE A C 1
ATOM 662 O O . PHE A 1 86 ? -9.174 12.002 11.553 1.00 75.12 86 PHE A O 1
ATOM 669 N N . PRO A 1 87 ? -7.004 11.624 11.085 1.00 77.12 87 PRO A N 1
ATOM 670 C CA . PRO A 1 87 ? -5.823 11.551 10.216 1.00 77.12 87 PRO A CA 1
ATOM 671 C C . PRO A 1 87 ? -5.605 10.175 9.568 1.00 77.12 87 PRO A C 1
ATOM 673 O O . PRO A 1 87 ? -4.815 10.064 8.634 1.00 77.12 87 PRO A O 1
ATOM 676 N N . ASP A 1 88 ? -6.285 9.131 10.037 1.00 81.69 88 ASP A N 1
ATOM 677 C CA . ASP A 1 88 ? -5.896 7.743 9.770 1.00 81.69 88 ASP A CA 1
ATOM 678 C C . ASP A 1 88 ? -6.043 7.334 8.308 1.00 81.69 88 ASP A C 1
ATOM 680 O O . ASP A 1 88 ? -5.091 6.844 7.699 1.00 81.69 88 ASP A O 1
ATOM 684 N N . VAL A 1 89 ? -7.201 7.606 7.711 1.00 82.06 89 VAL A N 1
ATOM 685 C 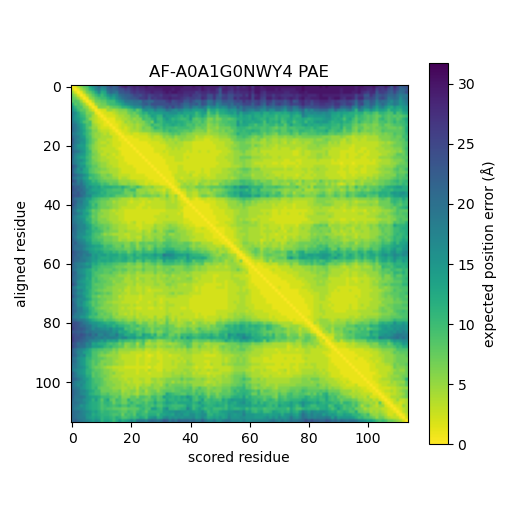CA . VAL A 1 89 ? -7.472 7.264 6.308 1.00 82.06 89 VAL A CA 1
ATOM 686 C C . VAL A 1 89 ? -6.538 7.986 5.338 1.00 82.06 89 VAL A C 1
ATOM 688 O O . VAL A 1 89 ? -6.250 7.438 4.283 1.00 82.06 89 VAL A O 1
ATOM 691 N N . VAL A 1 90 ? -6.062 9.191 5.664 1.00 85.38 90 VAL A N 1
ATOM 692 C CA . VAL A 1 90 ? -5.198 9.993 4.779 1.00 85.38 90 VAL A CA 1
ATOM 693 C C . VAL A 1 90 ? -3.728 9.639 4.979 1.00 85.38 90 VAL A C 1
ATOM 695 O O . VAL A 1 90 ? -3.003 9.374 4.022 1.00 85.38 90 VAL A O 1
ATOM 698 N N . VAL A 1 91 ? -3.273 9.641 6.230 1.00 87.31 91 VAL A N 1
ATOM 699 C CA . VAL A 1 91 ? -1.850 9.532 6.562 1.00 87.31 91 VAL A CA 1
ATOM 700 C C . VAL A 1 91 ? -1.336 8.115 6.322 1.00 87.31 91 VAL A C 1
AT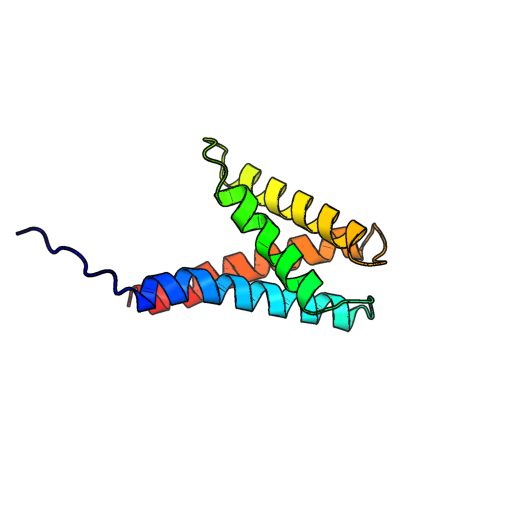OM 702 O O . VAL A 1 91 ? -0.228 7.955 5.809 1.00 87.31 91 VAL A O 1
ATOM 705 N N . ILE A 1 92 ? -2.135 7.088 6.639 1.00 88.25 92 ILE A N 1
ATOM 706 C CA . ILE A 1 92 ? -1.704 5.691 6.509 1.00 88.25 92 ILE A CA 1
ATOM 707 C C . ILE A 1 92 ? -1.375 5.343 5.048 1.00 88.25 92 ILE A C 1
ATOM 709 O O . ILE A 1 92 ? -0.245 4.916 4.808 1.00 88.25 92 ILE A O 1
ATOM 713 N N . PRO A 1 93 ? -2.259 5.564 4.053 1.00 88.38 93 PRO A N 1
ATOM 714 C CA . PRO A 1 93 ? -1.929 5.307 2.653 1.00 88.38 93 PRO A CA 1
ATOM 715 C C . PRO A 1 93 ? -0.714 6.075 2.166 1.00 88.38 93 PRO A C 1
ATOM 717 O O . PRO A 1 93 ? 0.151 5.486 1.535 1.00 88.38 93 PRO A O 1
ATOM 720 N N . ILE A 1 94 ? -0.603 7.366 2.487 1.00 88.75 94 ILE A N 1
ATOM 721 C CA . ILE A 1 94 ? 0.526 8.185 2.027 1.00 88.75 94 ILE A CA 1
ATOM 722 C C . ILE A 1 94 ? 1.850 7.595 2.523 1.00 88.75 94 ILE A C 1
ATOM 724 O O . ILE A 1 94 ? 2.768 7.391 1.728 1.00 88.75 94 ILE A O 1
ATOM 728 N N . ILE A 1 95 ? 1.941 7.283 3.820 1.00 89.06 95 ILE A N 1
ATOM 729 C CA . ILE A 1 95 ? 3.159 6.720 4.412 1.00 89.06 95 ILE A CA 1
ATOM 730 C C . ILE A 1 95 ? 3.450 5.336 3.836 1.00 89.06 95 ILE A C 1
ATOM 732 O O . ILE A 1 95 ? 4.592 5.067 3.473 1.00 89.06 95 ILE A O 1
ATOM 736 N N . VAL A 1 96 ? 2.447 4.460 3.737 1.00 89.44 96 VAL A N 1
ATOM 737 C CA . VAL A 1 96 ? 2.644 3.091 3.240 1.00 89.44 96 VAL A CA 1
ATOM 738 C C . VAL A 1 96 ? 3.064 3.094 1.772 1.00 89.44 96 VAL A C 1
ATOM 740 O O . VAL A 1 96 ? 4.012 2.397 1.407 1.00 89.44 96 VAL A O 1
ATOM 743 N N . GLU A 1 97 ? 2.418 3.901 0.933 1.00 86.88 97 GLU A N 1
ATOM 744 C CA . GLU A 1 97 ? 2.767 4.021 -0.481 1.00 86.88 97 GLU A CA 1
ATOM 745 C C . GLU A 1 97 ? 4.189 4.567 -0.652 1.00 86.88 97 GLU A C 1
ATOM 747 O O . GLU A 1 97 ? 4.982 3.964 -1.378 1.00 86.88 97 GLU A O 1
ATOM 752 N N . PHE A 1 98 ? 4.557 5.624 0.077 1.00 86.25 98 PHE A N 1
ATOM 753 C CA . PHE A 1 98 ? 5.894 6.217 -0.003 1.00 86.25 98 PHE A CA 1
ATOM 754 C C . PHE A 1 98 ? 6.987 5.288 0.546 1.00 86.25 98 PHE A C 1
ATOM 756 O O . PHE A 1 98 ? 8.006 5.073 -0.108 1.00 86.25 98 PHE A O 1
ATOM 763 N N . ALA A 1 99 ? 6.760 4.671 1.709 1.00 86.00 99 ALA A N 1
ATOM 764 C CA . ALA A 1 99 ? 7.689 3.714 2.306 1.00 86.00 99 ALA A CA 1
ATOM 765 C C . ALA A 1 99 ? 7.879 2.479 1.418 1.00 86.00 99 ALA A C 1
ATOM 767 O O . ALA A 1 99 ? 8.999 1.997 1.267 1.00 86.00 99 ALA A O 1
ATOM 768 N N . SER A 1 100 ? 6.804 1.987 0.794 1.00 83.81 100 SER A N 1
ATOM 769 C CA . SER A 1 100 ? 6.890 0.862 -0.139 1.00 83.81 100 SER A CA 1
ATOM 770 C C . SER A 1 100 ? 7.669 1.217 -1.405 1.00 83.81 100 SER A C 1
ATOM 772 O O . SER A 1 100 ? 8.495 0.418 -1.834 1.00 83.81 100 SER A O 1
ATOM 774 N N . ALA A 1 101 ? 7.461 2.410 -1.972 1.00 78.88 101 ALA A N 1
ATOM 775 C CA . ALA A 1 101 ? 8.198 2.870 -3.145 1.00 78.88 101 ALA A CA 1
ATOM 776 C C . ALA A 1 101 ? 9.696 2.990 -2.835 1.00 78.88 101 ALA A C 1
ATOM 778 O O . ALA A 1 101 ? 10.513 2.411 -3.546 1.00 78.88 101 ALA A O 1
ATOM 779 N N . LEU A 1 102 ? 10.047 3.626 -1.712 1.00 81.69 102 LEU A N 1
ATOM 780 C CA . LEU A 1 102 ? 11.434 3.731 -1.257 1.00 81.69 102 LEU A CA 1
ATOM 781 C C . LEU A 1 102 ? 12.069 2.365 -0.992 1.00 81.69 102 LEU A C 1
ATOM 783 O O . LEU A 1 102 ? 13.192 2.128 -1.420 1.00 81.69 102 LEU A O 1
ATOM 787 N N . PHE A 1 103 ? 11.370 1.454 -0.308 1.00 78.38 103 PHE A N 1
ATOM 788 C CA . PHE A 1 103 ? 11.884 0.107 -0.044 1.00 78.38 103 PHE A CA 1
ATOM 789 C C . PHE A 1 103 ? 12.162 -0.645 -1.350 1.00 78.38 103 PHE A C 1
ATOM 791 O O . PHE A 1 103 ? 13.189 -1.307 -1.489 1.00 78.38 103 PHE A O 1
ATOM 798 N N . LEU A 1 104 ? 11.267 -0.521 -2.330 1.00 75.75 104 LEU A N 1
ATOM 799 C CA . LEU A 1 104 ? 11.432 -1.190 -3.613 1.00 75.75 104 LEU A CA 1
ATOM 800 C C . LEU A 1 104 ? 12.583 -0.614 -4.429 1.00 75.75 104 LEU A C 1
ATOM 802 O O . LEU A 1 104 ? 13.386 -1.382 -4.957 1.00 75.75 104 LEU A O 1
ATOM 806 N N . GLU A 1 105 ? 12.694 0.709 -4.484 1.00 71.00 105 GLU A N 1
ATOM 807 C CA . GLU A 1 105 ? 13.753 1.386 -5.231 1.00 71.00 105 GLU A CA 1
ATOM 808 C C . GLU A 1 105 ? 15.132 1.245 -4.580 1.00 71.00 105 GLU A C 1
ATOM 810 O O . GLU A 1 105 ? 16.117 1.059 -5.288 1.00 71.00 105 GLU A O 1
ATOM 815 N N . LEU A 1 106 ? 15.220 1.298 -3.247 1.00 70.50 106 LEU A N 1
ATOM 816 C CA . LEU A 1 106 ? 16.500 1.293 -2.528 1.00 70.50 106 LEU A CA 1
ATOM 817 C C . LEU A 1 106 ? 17.018 -0.103 -2.185 1.00 70.50 106 LEU A C 1
ATOM 819 O O . LEU A 1 106 ? 18.223 -0.267 -2.020 1.00 70.50 106 LEU A O 1
ATOM 823 N N . ILE A 1 107 ? 16.138 -1.093 -2.022 1.00 69.12 107 ILE A N 1
ATOM 824 C CA . ILE A 1 107 ? 16.541 -2.438 -1.588 1.00 69.12 107 ILE A CA 1
ATOM 825 C C . ILE A 1 107 ? 16.323 -3.450 -2.705 1.00 69.12 107 ILE A C 1
ATOM 827 O O . ILE A 1 107 ? 17.238 -4.204 -3.014 1.00 69.12 107 ILE A O 1
ATOM 831 N N . LEU A 1 108 ? 15.150 -3.466 -3.345 1.00 66.25 108 LEU A N 1
ATOM 832 C CA . LEU A 1 108 ? 14.815 -4.528 -4.299 1.00 66.25 108 LEU A CA 1
ATOM 833 C C . LEU A 1 108 ? 15.499 -4.364 -5.658 1.00 66.25 108 LEU A C 1
ATOM 835 O O . LEU A 1 108 ? 16.045 -5.333 -6.179 1.00 66.25 108 LEU A O 1
ATOM 839 N N . ILE A 1 109 ? 15.464 -3.158 -6.235 1.00 67.50 109 ILE A N 1
ATOM 840 C CA . ILE A 1 109 ? 16.069 -2.902 -7.552 1.00 67.50 109 ILE A CA 1
ATOM 841 C C . ILE A 1 109 ? 17.584 -3.168 -7.528 1.00 67.50 109 ILE A C 1
ATOM 843 O O . ILE A 1 109 ? 18.053 -3.895 -8.406 1.00 67.50 109 ILE A O 1
ATOM 847 N N . PRO A 1 110 ? 18.360 -2.683 -6.537 1.00 66.38 110 PRO A N 1
ATOM 848 C CA . PRO A 1 110 ? 19.787 -2.978 -6.466 1.00 66.38 110 PRO A CA 1
ATOM 849 C C . PRO A 1 110 ? 20.056 -4.475 -6.313 1.00 66.38 110 PRO A C 1
ATOM 851 O O . PRO A 1 110 ? 20.843 -5.019 -7.072 1.00 66.38 110 PRO A O 1
ATOM 854 N N . LEU A 1 111 ? 19.335 -5.163 -5.420 1.00 63.97 111 LEU A N 1
ATOM 855 C CA . LEU A 1 111 ? 19.542 -6.591 -5.144 1.00 63.97 111 LEU A CA 1
ATOM 856 C C . LEU A 1 111 ? 19.257 -7.505 -6.351 1.00 63.97 111 LEU A C 1
ATOM 858 O O . LEU A 1 111 ? 19.730 -8.634 -6.393 1.00 63.97 111 LEU A O 1
ATOM 862 N N . LEU A 1 112 ? 18.446 -7.040 -7.303 1.00 61.50 112 LEU A N 1
ATOM 863 C CA . LEU A 1 112 ? 18.099 -7.771 -8.525 1.00 61.50 112 LEU A CA 1
ATOM 864 C C . LEU A 1 112 ? 18.971 -7.396 -9.728 1.00 61.50 112 LEU A C 1
ATOM 866 O O . LEU A 1 112 ? 18.917 -8.084 -10.747 1.00 61.50 112 LEU A O 1
ATOM 870 N N . THR A 1 113 ? 19.712 -6.289 -9.642 1.00 62.22 113 THR A N 1
ATOM 871 C CA . THR A 1 113 ? 20.564 -5.778 -10.730 1.00 62.22 113 THR A CA 1
ATOM 872 C C . THR A 1 113 ? 22.062 -5.959 -10.472 1.00 62.22 113 THR A C 1
ATOM 874 O O . THR A 1 113 ? 22.844 -5.784 -11.406 1.00 62.22 113 THR A O 1
ATOM 877 N N . THR A 1 114 ? 22.455 -6.337 -9.250 1.00 52.94 114 THR A N 1
ATOM 878 C CA . THR A 1 114 ? 23.799 -6.819 -8.877 1.00 52.94 114 THR A CA 1
ATOM 879 C C . THR A 1 114 ? 23.897 -8.333 -8.951 1.00 52.94 114 THR A C 1
ATOM 881 O O . THR A 1 114 ? 24.928 -8.827 -9.453 1.00 52.94 114 THR A O 1
#

pLDDT: mean 78.87, std 11.48, range [41.19, 90.5]

Foldseek 3Di:
DDPPPPCDPVVVCCVPVVLLVQLLVLLVVLCVVVVWDDDSVLSSVLSCQLVVLVPPPDPDPPVVSLVSSLVSSLVSCVVHIVDDNPDRSNVSSVCSSVVSVCCCVVPVVVVSVD

Radius of gyration: 15.76 Å; Cα contacts (8 Å, |Δi|>4): 92; chains: 1; bounding box: 39×29×48 Å

Mean predicted aligned error: 7.85 Å

Solvent-accessible surface area (backbone atoms only — not comparable to full-atom values): 6389 Å² total; per-residue (Å²): 136,82,81,72,77,77,75,49,68,64,58,55,48,47,68,58,50,49,60,44,50,52,34,21,51,45,44,47,51,55,39,53,76,68,70,45,68,77,52,74,68,51,27,46,58,35,43,42,28,45,54,59,48,65,69,49,92,62,97,63,57,68,70,56,47,52,51,51,14,39,54,46,22,29,53,42,40,56,72,68,28,86,52,50,77,68,64,54,34,53,50,52,40,54,51,42,54,51,52,45,51,49,47,41,60,72,50,49,51,52,69,74,74,110